Protein AF-A0A7R7HB43-F1 (afdb_monomer)

Nearest PDB structures (foldseek):
  2kpq-assembly1_A  TM=7.990E-01  e=8.060E-04  Agrobacterium fabrum str. C58

Sequence (127 aa):
MQRTAKSRVIGRPPTVSGFLADSWLSQLEIKMNAHHFAQPVSIFVGVGFPRDIETVSEAFQVLIEWHGPRSVSHAMALDACRAAACGEIDASSARLAFEEFARVRGILAPEALNESVQRAAEEWMAA

Mean predicted aligned error: 11.06 Å

Radius of gyration: 18.86 Å; Cα contacts (8 Å, |Δi|>4): 126; chains: 1; bounding box: 56×47×46 Å

Foldseek 3Di:
DDDDDPDPPPDDDDPDDDDVCVVVVVLLLVLFVVAFDPAWFWWDDDPDGTDTHGTLNSLLVCLVPDPDDCDPLSVQLNVLSSCCSVVNDHSVSNVVSSNVVRVVVCGRPVSVVVVVVVVVVVVVVVD

Structure (mmCIF, N/CA/C/O backbone):
data_AF-A0A7R7HB43-F1
#
_entry.id   AF-A0A7R7HB43-F1
#
loop_
_atom_site.group_PDB
_atom_site.id
_atom_site.type_symbol
_atom_site.label_atom_id
_atom_site.label_alt_id
_atom_site.label_comp_id
_atom_site.label_asym_id
_atom_site.label_entity_id
_atom_site.label_seq_id
_atom_site.pdbx_PDB_ins_code
_atom_site.Cartn_x
_atom_site.Cartn_y
_atom_site.Cartn_z
_atom_site.occupancy
_atom_site.B_iso_or_equiv
_atom_site.auth_seq_id
_atom_site.auth_comp_id
_atom_site.auth_asym_id
_atom_site.auth_atom_id
_atom_site.pdbx_PDB_model_num
ATOM 1 N N . MET A 1 1 ? 28.081 -34.617 -21.648 1.00 45.34 1 MET A N 1
ATOM 2 C CA . MET A 1 1 ? 27.626 -33.415 -22.381 1.00 45.34 1 MET A CA 1
ATOM 3 C C . MET A 1 1 ? 26.733 -32.606 -21.441 1.00 45.34 1 MET A C 1
ATOM 5 O O . MET A 1 1 ? 25.525 -32.776 -21.442 1.00 45.34 1 MET A O 1
ATOM 9 N N . GLN A 1 2 ? 27.338 -31.845 -20.523 1.00 37.03 2 GLN A N 1
ATOM 10 C CA . GLN A 1 2 ? 26.632 -31.127 -19.453 1.00 37.03 2 GLN A CA 1
ATOM 11 C C . GLN A 1 2 ? 26.522 -29.647 -19.840 1.00 37.03 2 GLN A C 1
ATOM 13 O O . GLN A 1 2 ? 27.539 -28.996 -20.065 1.00 37.03 2 GLN A O 1
ATOM 18 N N . ARG A 1 3 ? 25.297 -29.123 -19.958 1.00 38.28 3 ARG A N 1
ATOM 19 C CA . ARG A 1 3 ? 25.030 -27.684 -20.092 1.00 38.28 3 ARG A CA 1
ATOM 20 C C . ARG A 1 3 ? 24.732 -27.141 -18.698 1.00 38.28 3 ARG A C 1
ATOM 22 O O . ARG A 1 3 ? 23.645 -27.355 -18.176 1.00 38.28 3 ARG A O 1
ATOM 29 N N . THR A 1 4 ? 25.710 -26.489 -18.081 1.00 40.75 4 THR A N 1
ATOM 30 C CA . THR A 1 4 ? 25.546 -25.809 -16.795 1.00 40.75 4 THR A CA 1
ATOM 31 C C . THR A 1 4 ? 24.899 -24.441 -17.020 1.00 40.75 4 THR A C 1
ATOM 33 O O . THR A 1 4 ? 25.404 -23.595 -17.759 1.00 40.75 4 THR A O 1
ATOM 36 N N . ALA A 1 5 ? 23.732 -24.248 -16.409 1.00 40.09 5 ALA A N 1
ATOM 37 C CA . ALA A 1 5 ? 23.001 -22.991 -16.390 1.00 40.09 5 ALA A CA 1
ATOM 38 C C . ALA A 1 5 ? 23.794 -21.939 -15.596 1.00 40.09 5 ALA A C 1
ATOM 40 O O . ALA A 1 5 ? 24.102 -22.132 -14.420 1.00 40.09 5 ALA A O 1
ATOM 41 N N . LYS A 1 6 ? 24.135 -20.816 -16.239 1.00 45.31 6 LYS A N 1
ATOM 42 C CA . LYS A 1 6 ? 24.708 -19.649 -15.561 1.00 45.31 6 LYS A CA 1
ATOM 43 C C . LYS A 1 6 ? 23.620 -18.996 -14.710 1.00 45.31 6 LYS A C 1
ATOM 45 O O . LYS A 1 6 ? 22.784 -18.258 -15.221 1.00 45.31 6 LYS A O 1
ATOM 50 N N . SER A 1 7 ? 23.664 -19.293 -13.415 1.00 37.56 7 SER A N 1
ATOM 51 C CA . SER A 1 7 ? 22.981 -18.554 -12.358 1.00 37.56 7 SER A CA 1
ATOM 52 C C . SER A 1 7 ? 23.291 -17.062 -12.498 1.00 37.56 7 SER A C 1
ATOM 54 O O . SER A 1 7 ? 24.447 -16.644 -12.391 1.00 37.56 7 SER A O 1
ATOM 56 N N . ARG A 1 8 ? 22.268 -16.256 -12.792 1.00 41.12 8 ARG A N 1
ATOM 57 C CA . ARG A 1 8 ? 22.361 -14.798 -12.748 1.00 41.12 8 ARG A CA 1
ATOM 58 C C . ARG A 1 8 ? 21.948 -14.360 -11.347 1.00 41.12 8 ARG A C 1
ATOM 60 O O . ARG A 1 8 ? 20.801 -14.007 -11.110 1.00 41.12 8 ARG A O 1
ATOM 67 N N . VAL A 1 9 ? 22.899 -14.413 -10.419 1.00 45.53 9 VAL A N 1
ATOM 68 C CA . VAL A 1 9 ? 22.809 -13.689 -9.148 1.00 45.53 9 VAL A CA 1
ATOM 69 C C . VAL A 1 9 ? 22.915 -12.204 -9.492 1.00 45.53 9 VAL A C 1
ATOM 71 O O . VAL A 1 9 ? 24.007 -11.706 -9.757 1.00 45.53 9 VAL A O 1
ATOM 74 N N . ILE A 1 10 ? 21.782 -11.506 -9.571 1.00 50.19 10 ILE A N 1
ATOM 75 C CA . ILE A 1 10 ? 21.770 -10.042 -9.657 1.00 50.19 10 ILE A CA 1
ATOM 76 C C . ILE A 1 10 ? 21.850 -9.544 -8.218 1.00 50.19 10 ILE A C 1
ATOM 78 O O . ILE A 1 10 ? 20.893 -9.631 -7.455 1.00 50.19 10 ILE A O 1
ATOM 82 N N . GLY A 1 11 ? 23.059 -9.155 -7.818 1.00 38.72 11 GLY A N 1
ATOM 83 C CA . GLY A 1 11 ? 23.338 -8.641 -6.486 1.00 38.72 11 GLY A CA 1
ATOM 84 C C . GLY A 1 11 ? 22.535 -7.377 -6.178 1.00 38.72 11 GLY A C 1
ATOM 85 O O . GLY A 1 11 ? 22.184 -6.606 -7.067 1.00 38.72 11 GLY A O 1
ATOM 86 N N . ARG A 1 12 ? 22.284 -7.176 -4.882 1.00 45.09 12 ARG A N 1
ATOM 87 C CA . ARG A 1 12 ? 21.805 -5.930 -4.270 1.00 45.09 12 ARG A CA 1
ATOM 88 C C . ARG A 1 12 ? 22.436 -4.701 -4.961 1.00 45.09 12 ARG A C 1
ATOM 90 O O . ARG A 1 12 ? 23.665 -4.670 -5.068 1.00 45.09 12 ARG A O 1
ATOM 97 N N . PRO A 1 13 ? 21.655 -3.701 -5.415 1.00 44.78 13 PRO A N 1
ATOM 98 C CA . PRO A 1 13 ? 22.223 -2.546 -6.100 1.00 44.78 13 PRO A CA 1
ATOM 99 C C . PRO A 1 13 ? 23.105 -1.718 -5.148 1.00 44.78 13 PRO A C 1
ATOM 101 O O . PRO A 1 13 ? 22.817 -1.651 -3.947 1.00 44.78 13 PRO A O 1
ATOM 104 N N . PRO A 1 14 ? 24.190 -1.104 -5.659 1.00 40.69 14 PRO A N 1
ATOM 105 C CA . PRO A 1 14 ? 25.074 -0.266 -4.862 1.00 40.69 14 PRO A CA 1
ATOM 106 C C . PRO A 1 14 ? 24.347 0.990 -4.369 1.00 40.69 14 PRO A C 1
ATOM 108 O O . PRO A 1 14 ? 23.544 1.587 -5.083 1.00 40.69 14 PRO A O 1
ATOM 111 N N . THR A 1 15 ? 24.672 1.405 -3.146 1.00 55.81 15 THR A N 1
ATOM 112 C CA . THR A 1 15 ? 24.309 2.697 -2.556 1.00 55.81 15 THR A CA 1
ATOM 113 C C . THR A 1 15 ? 24.962 3.808 -3.386 1.00 55.81 15 THR A C 1
ATOM 115 O O . THR A 1 15 ? 26.112 4.173 -3.151 1.00 55.81 15 THR A O 1
ATOM 118 N N . VAL A 1 16 ? 24.280 4.291 -4.426 1.00 53.03 16 VAL A N 1
ATOM 119 C CA . VAL A 1 16 ? 24.813 5.326 -5.324 1.00 53.03 16 VAL A CA 1
ATOM 120 C C . VAL A 1 16 ? 24.333 6.710 -4.902 1.00 53.03 16 VAL A C 1
ATOM 122 O O . VAL A 1 16 ? 23.146 6.959 -4.722 1.00 53.03 16 VAL A O 1
ATOM 125 N N . SER A 1 17 ? 25.303 7.602 -4.722 1.00 50.25 17 SER A N 1
ATOM 126 C CA . SER A 1 17 ? 25.124 9.018 -4.416 1.00 50.25 17 SER A CA 1
ATOM 127 C C . SER A 1 17 ? 24.371 9.751 -5.536 1.00 50.25 17 SER A C 1
ATOM 129 O O . SER A 1 17 ? 24.770 9.678 -6.699 1.00 50.25 17 SER A O 1
ATOM 131 N N . GLY A 1 18 ? 23.314 10.472 -5.145 1.00 51.00 18 GLY A N 1
ATOM 132 C CA . GLY A 1 18 ? 22.697 11.653 -5.773 1.00 51.00 18 GLY A CA 1
ATOM 133 C C . GLY A 1 18 ? 22.435 11.648 -7.281 1.00 51.00 18 GLY A C 1
ATOM 134 O O . GLY A 1 18 ? 21.295 11.589 -7.713 1.00 51.00 18 GLY A O 1
ATOM 135 N N . PHE A 1 19 ? 23.475 11.748 -8.105 1.00 46.66 19 PHE A N 1
ATOM 136 C CA . PHE A 1 19 ? 23.343 12.218 -9.490 1.00 46.66 19 PHE A CA 1
ATOM 137 C C . PHE A 1 19 ? 22.864 11.151 -10.494 1.00 46.66 19 PHE A C 1
ATOM 139 O O . PHE A 1 19 ? 22.316 11.476 -11.542 1.00 46.66 19 PHE A O 1
ATOM 146 N N . LEU A 1 20 ? 23.051 9.863 -10.182 1.00 49.09 20 LEU A N 1
ATOM 147 C CA . LEU A 1 20 ? 22.493 8.747 -10.965 1.00 49.09 20 LEU A CA 1
ATOM 148 C C . LEU A 1 20 ? 21.158 8.242 -10.403 1.00 49.09 20 LEU A C 1
ATOM 150 O O . LEU A 1 20 ? 20.445 7.537 -11.116 1.00 49.09 20 LEU A O 1
ATOM 154 N N . ALA A 1 21 ? 20.811 8.609 -9.163 1.00 51.59 21 ALA A N 1
ATOM 155 C CA . ALA A 1 21 ? 19.518 8.276 -8.577 1.00 51.59 21 ALA A CA 1
ATOM 156 C C . ALA A 1 21 ? 18.392 8.954 -9.363 1.00 51.59 21 ALA A C 1
ATOM 158 O O . ALA A 1 21 ? 17.449 8.270 -9.727 1.00 51.59 21 ALA A O 1
ATOM 159 N N . ASP A 1 22 ? 18.540 10.225 -9.746 1.00 52.72 22 ASP A N 1
ATOM 160 C CA . ASP 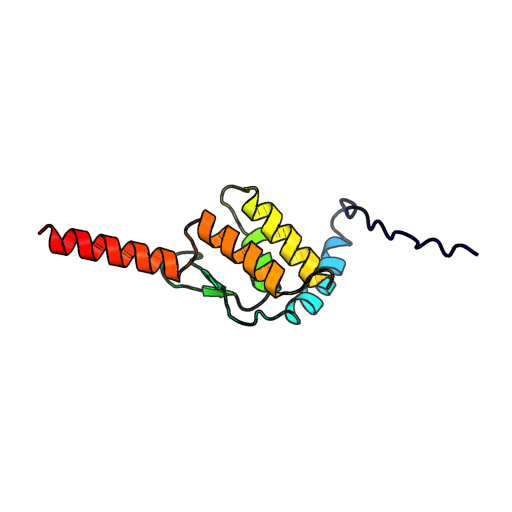A 1 22 ? 17.501 10.959 -10.486 1.00 52.72 22 ASP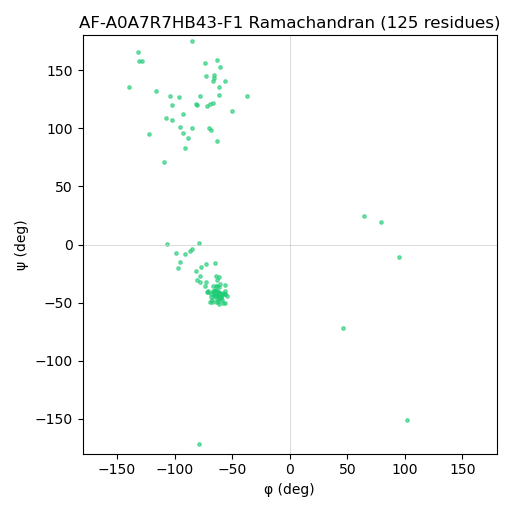 A CA 1
ATOM 161 C C . ASP A 1 22 ? 17.240 10.389 -11.892 1.00 52.72 22 ASP A C 1
ATOM 163 O O . ASP A 1 22 ? 16.093 10.274 -12.322 1.00 52.72 22 ASP A O 1
ATOM 167 N N . SER A 1 23 ? 18.292 9.960 -12.601 1.00 56.59 23 SER A N 1
ATOM 168 C CA . SER A 1 23 ? 18.171 9.344 -13.936 1.00 56.59 23 SER A CA 1
ATOM 169 C C . SER A 1 23 ? 17.571 7.934 -13.862 1.00 56.59 23 SER A C 1
ATOM 171 O O . SER A 1 23 ? 16.688 7.577 -14.645 1.00 56.59 23 SER A O 1
ATOM 173 N N . TRP A 1 24 ? 17.991 7.146 -12.866 1.00 58.53 24 TRP A N 1
ATOM 174 C CA . TRP A 1 24 ? 17.426 5.824 -12.596 1.00 58.53 24 TRP A CA 1
ATOM 175 C C . TRP A 1 24 ? 15.968 5.916 -12.115 1.00 58.53 24 TRP A C 1
ATOM 177 O O . TRP A 1 24 ? 15.140 5.148 -12.591 1.00 58.53 24 TRP A O 1
ATOM 187 N N . LEU A 1 25 ? 15.626 6.891 -11.264 1.00 57.91 25 LEU A N 1
ATOM 188 C CA . LEU A 1 25 ? 14.263 7.189 -10.808 1.00 57.91 25 LEU A CA 1
ATOM 189 C C . LEU A 1 25 ? 13.373 7.669 -11.952 1.00 57.91 25 LEU A C 1
ATOM 191 O O . LEU A 1 25 ? 12.265 7.171 -12.067 1.00 57.91 25 LEU A O 1
ATOM 195 N N . SER A 1 26 ? 13.863 8.523 -12.855 1.00 61.34 26 SER A N 1
ATOM 196 C CA . SER A 1 26 ? 13.098 8.943 -14.042 1.00 61.34 26 SER A CA 1
ATOM 197 C C . SER A 1 26 ? 12.784 7.757 -14.963 1.00 61.34 26 SER A C 1
ATOM 199 O O . SER A 1 26 ? 11.673 7.622 -15.478 1.00 61.34 26 SER A O 1
ATOM 201 N N . GLN A 1 27 ? 13.752 6.856 -15.167 1.00 60.53 27 GLN A N 1
ATOM 202 C CA . GLN A 1 27 ? 13.542 5.659 -15.982 1.00 60.53 27 GLN A CA 1
ATOM 203 C C . GLN A 1 27 ? 12.659 4.622 -15.273 1.00 60.53 27 GLN A C 1
ATOM 205 O O . GLN A 1 27 ? 11.891 3.925 -15.942 1.00 60.53 27 GLN A O 1
ATOM 210 N N . LEU A 1 28 ? 12.728 4.538 -13.939 1.00 61.66 28 LEU A N 1
ATOM 211 C CA . LEU A 1 28 ? 11.787 3.755 -13.148 1.00 61.66 28 LEU A CA 1
ATOM 212 C C . LEU A 1 28 ? 10.387 4.352 -13.201 1.00 61.66 28 LEU A C 1
ATOM 214 O O . LEU A 1 28 ? 9.482 3.608 -13.525 1.00 61.66 28 LEU A O 1
ATOM 218 N N . GLU A 1 29 ? 10.183 5.646 -12.978 1.00 57.03 29 GLU A N 1
ATOM 219 C CA . GLU A 1 29 ? 8.866 6.296 -13.020 1.00 57.03 29 GLU A CA 1
ATOM 220 C C . GLU A 1 29 ? 8.162 6.083 -14.367 1.00 57.03 29 GLU A C 1
ATOM 222 O O . GLU A 1 29 ? 6.992 5.699 -14.396 1.00 57.03 29 GLU A O 1
ATOM 227 N N . ILE A 1 30 ? 8.883 6.204 -15.490 1.00 58.38 30 ILE A N 1
ATOM 228 C CA . ILE A 1 30 ? 8.337 5.914 -16.830 1.00 58.38 30 ILE A CA 1
ATOM 229 C C . ILE A 1 30 ? 7.927 4.438 -16.968 1.00 58.38 30 ILE A C 1
ATOM 231 O O . ILE A 1 30 ? 6.897 4.135 -17.571 1.00 58.38 30 ILE A O 1
ATOM 235 N N . LYS A 1 31 ? 8.713 3.504 -16.419 1.00 60.59 31 LYS A N 1
ATOM 236 C CA . LYS A 1 31 ? 8.443 2.059 -16.507 1.00 60.59 31 LYS A CA 1
ATOM 237 C C . LYS A 1 31 ? 7.359 1.604 -15.520 1.00 60.59 31 LYS A C 1
ATOM 239 O O . LYS A 1 31 ? 6.572 0.716 -15.820 1.00 60.59 31 LYS A O 1
ATOM 244 N N . MET A 1 32 ? 7.280 2.256 -14.371 1.00 61.91 32 MET A N 1
ATOM 245 C CA . MET A 1 32 ? 6.401 1.955 -13.246 1.00 61.91 32 MET A CA 1
ATOM 246 C C . MET A 1 32 ? 4.967 2.452 -13.519 1.00 61.91 32 MET A C 1
ATOM 248 O O . MET A 1 32 ? 4.008 1.783 -13.131 1.00 61.91 32 MET A O 1
ATOM 252 N N . ASN A 1 33 ? 4.810 3.498 -14.347 1.00 57.03 33 ASN A N 1
ATOM 253 C CA . ASN A 1 33 ? 3.520 3.912 -14.920 1.00 57.03 33 ASN A CA 1
ATOM 254 C C . ASN A 1 33 ? 2.898 2.879 -15.880 1.00 57.03 33 ASN A C 1
ATOM 256 O O . ASN A 1 33 ? 1.708 2.959 -16.161 1.00 57.03 33 ASN A O 1
ATOM 260 N N . ALA A 1 34 ? 3.660 1.896 -16.375 1.00 63.66 34 ALA A N 1
ATOM 261 C CA . ALA A 1 34 ? 3.117 0.818 -17.207 1.00 63.66 34 ALA A CA 1
ATOM 262 C C . ALA A 1 34 ? 2.535 -0.354 -16.389 1.00 63.66 34 ALA A C 1
ATOM 264 O O . ALA A 1 34 ? 1.978 -1.290 -16.965 1.00 63.66 34 ALA A O 1
ATOM 265 N N . HIS A 1 35 ? 2.652 -0.328 -15.057 1.00 81.31 35 HIS A N 1
ATOM 266 C CA . HIS A 1 35 ? 2.239 -1.419 -14.174 1.00 81.31 35 HIS A CA 1
ATOM 267 C C . HIS A 1 35 ? 0.997 -1.036 -13.362 1.00 81.31 35 HIS A C 1
ATOM 269 O O . HIS A 1 35 ? 1.060 -0.825 -12.149 1.00 81.31 35 HIS A O 1
ATOM 275 N N . HIS A 1 36 ? -0.141 -0.957 -14.054 1.00 90.00 36 HIS A N 1
ATOM 276 C CA . HIS A 1 36 ? -1.446 -0.845 -13.408 1.00 90.00 36 HIS A CA 1
ATOM 277 C C . HIS A 1 36 ? -1.784 -2.124 -12.642 1.00 90.00 36 HIS A C 1
ATOM 279 O O . HIS A 1 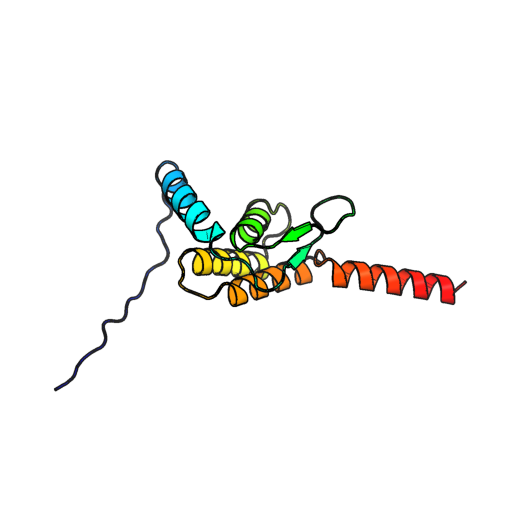36 ? -1.539 -3.246 -13.101 1.00 90.00 36 HIS A O 1
ATOM 285 N N . PHE A 1 37 ? -2.386 -1.951 -11.476 1.00 91.88 37 PHE A N 1
ATOM 286 C CA . PHE A 1 37 ? -3.039 -3.029 -10.763 1.00 91.88 37 PHE A CA 1
ATOM 287 C C . PHE A 1 37 ? -4.345 -3.406 -11.464 1.00 91.88 37 PHE A C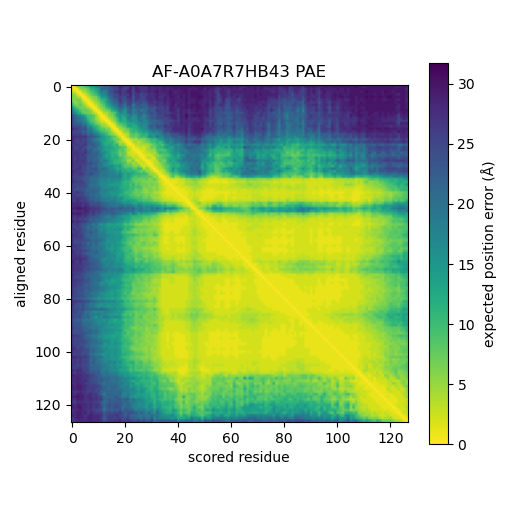 1
ATOM 289 O O . PHE A 1 37 ? -5.056 -2.556 -11.990 1.00 91.88 37 PHE A O 1
ATOM 296 N N . ALA A 1 38 ? -4.686 -4.697 -11.442 1.00 89.81 38 ALA A N 1
ATOM 297 C CA . ALA A 1 38 ? -5.964 -5.174 -11.976 1.00 89.81 38 ALA A CA 1
ATOM 298 C C . ALA A 1 38 ? -7.165 -4.603 -11.201 1.00 89.81 38 ALA A C 1
ATOM 300 O O . ALA A 1 38 ? -8.241 -4.416 -11.763 1.00 89.81 38 ALA A O 1
ATOM 301 N N . GLN A 1 39 ? -6.968 -4.343 -9.908 1.00 92.25 39 GLN A N 1
ATOM 302 C CA . GLN A 1 39 ? -7.907 -3.648 -9.038 1.00 92.25 39 GLN A CA 1
ATOM 303 C C . GLN A 1 39 ? -7.122 -2.703 -8.127 1.00 92.25 39 GLN A C 1
ATOM 305 O O . GLN A 1 39 ? -6.096 -3.137 -7.580 1.00 92.25 39 GLN A O 1
ATOM 310 N N . PRO A 1 40 ? -7.588 -1.456 -7.946 1.00 94.69 40 PRO A N 1
ATOM 311 C CA . PRO A 1 40 ? -6.916 -0.498 -7.085 1.00 94.69 40 PRO A CA 1
ATOM 312 C C . PRO A 1 40 ? -6.889 -0.969 -5.630 1.00 94.69 40 PRO A C 1
ATOM 314 O O . PRO A 1 40 ? -7.689 -1.807 -5.203 1.00 94.69 40 PRO A O 1
ATOM 317 N N . VAL A 1 41 ? -5.948 -0.420 -4.867 1.00 96.25 41 VAL A N 1
ATOM 318 C CA . VAL A 1 41 ? -5.890 -0.574 -3.410 1.00 96.25 41 VAL A CA 1
ATOM 319 C C . VAL A 1 41 ? -6.298 0.755 -2.786 1.00 96.25 41 VAL A C 1
ATOM 321 O O . VAL A 1 41 ? -5.555 1.730 -2.868 1.00 96.25 41 VAL A O 1
ATOM 324 N N . SER A 1 42 ? -7.481 0.803 -2.179 1.00 96.06 42 SER A N 1
ATOM 325 C CA . SER A 1 42 ? -8.006 2.010 -1.535 1.00 96.06 42 SER A CA 1
ATOM 326 C C . SER A 1 42 ? -7.410 2.171 -0.137 1.00 96.06 42 SER A C 1
ATOM 328 O O . SER A 1 42 ? -7.581 1.298 0.717 1.00 96.06 42 SER A O 1
ATOM 330 N N . ILE A 1 43 ? -6.731 3.288 0.122 1.00 94.81 43 ILE A N 1
ATOM 331 C CA . ILE A 1 43 ? -6.090 3.570 1.415 1.00 94.81 43 ILE A CA 1
ATOM 332 C C . ILE A 1 43 ? -6.478 4.935 1.979 1.00 94.81 43 ILE A C 1
ATOM 334 O O . ILE A 1 43 ? -6.811 5.861 1.244 1.00 94.81 43 ILE A O 1
ATOM 338 N N . PHE A 1 44 ? -6.347 5.098 3.290 1.00 91.31 44 PHE A N 1
ATOM 339 C CA . PHE A 1 44 ? -6.426 6.392 3.952 1.00 91.31 44 PHE A CA 1
ATOM 340 C C . PHE A 1 44 ? -5.0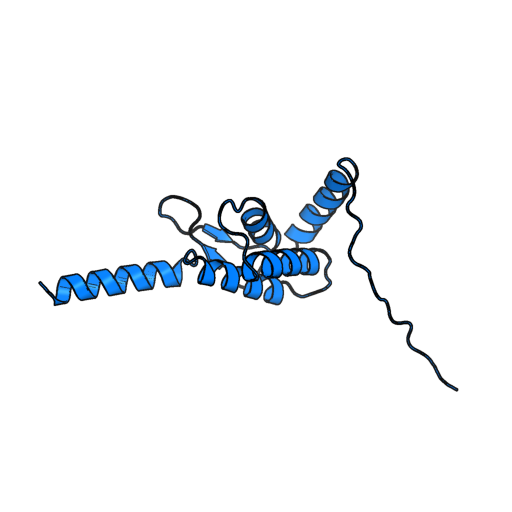32 7.012 4.102 1.00 91.31 44 PHE A C 1
ATOM 342 O O . PHE A 1 44 ? -4.196 6.542 4.873 1.00 91.31 44 PHE A O 1
ATOM 349 N N . VAL A 1 45 ? -4.795 8.111 3.385 1.00 80.50 45 VAL A N 1
ATOM 350 C CA . VAL A 1 45 ? -3.624 8.986 3.544 1.00 80.50 45 VAL A CA 1
ATOM 351 C C . VAL A 1 45 ? -4.120 10.396 3.862 1.00 80.50 45 VAL A C 1
ATOM 353 O O . VAL A 1 45 ? -4.483 11.155 2.970 1.00 80.50 45 VAL A O 1
ATOM 356 N N . GLY A 1 46 ? -4.186 10.735 5.153 1.00 76.50 46 GLY A N 1
ATOM 357 C CA . GLY A 1 46 ? -4.683 12.029 5.635 1.00 76.50 46 GLY A CA 1
ATOM 358 C C . GLY A 1 46 ? -6.113 11.980 6.188 1.00 76.50 46 GLY A C 1
ATOM 359 O O . GLY A 1 46 ? -6.541 10.972 6.747 1.00 76.50 46 GLY A O 1
ATOM 360 N N . VAL A 1 47 ? -6.841 13.098 6.092 1.00 67.31 47 VAL A N 1
ATOM 361 C CA . VAL A 1 47 ? -8.158 13.275 6.729 1.00 67.31 47 VAL A CA 1
ATOM 362 C C . VAL A 1 47 ? -9.314 12.803 5.839 1.00 67.31 47 VAL A C 1
ATOM 364 O O . VAL A 1 47 ? -9.891 13.569 5.074 1.00 67.31 47 VAL A O 1
ATOM 367 N N . GLY A 1 48 ? -9.685 11.530 6.009 1.00 72.94 48 GLY A N 1
ATOM 368 C CA . GLY A 1 48 ? -11.079 11.070 5.929 1.00 72.94 48 GLY A CA 1
ATOM 369 C C . GLY A 1 48 ? -11.598 10.515 4.601 1.00 72.94 48 GLY A C 1
ATOM 370 O O . GLY A 1 48 ? -12.669 9.915 4.608 1.00 72.94 48 GLY A O 1
ATOM 371 N N . PHE A 1 49 ? -10.871 10.646 3.490 1.00 82.81 49 PHE A N 1
ATOM 372 C CA . PHE A 1 49 ? -11.302 10.103 2.195 1.00 82.81 49 PHE A CA 1
ATOM 373 C C . PHE A 1 49 ? -10.340 9.022 1.692 1.00 82.81 49 PHE A C 1
ATOM 375 O O . PHE A 1 49 ? -9.126 9.251 1.715 1.00 82.81 49 PHE A O 1
ATOM 382 N N . PRO A 1 50 ? -10.849 7.857 1.243 1.00 90.56 50 PRO A N 1
ATOM 383 C CA . PRO A 1 50 ? -10.014 6.859 0.595 1.00 90.56 50 PRO A CA 1
ATOM 384 C C . PRO A 1 50 ? -9.388 7.436 -0.673 1.00 90.56 50 PRO A C 1
ATOM 386 O O . PRO A 1 50 ? -10.064 8.085 -1.473 1.00 90.56 50 PRO A O 1
ATOM 389 N N . ARG A 1 51 ? -8.101 7.171 -0.862 1.00 93.50 51 ARG A N 1
ATOM 390 C CA . ARG A 1 51 ? -7.393 7.361 -2.121 1.00 93.50 51 ARG A CA 1
ATOM 391 C C . ARG A 1 51 ? -7.188 5.997 -2.759 1.00 93.50 51 ARG A C 1
ATOM 393 O O . ARG A 1 51 ? -6.620 5.108 -2.123 1.00 93.50 51 ARG A O 1
ATOM 400 N N . ASP A 1 52 ? -7.589 5.867 -4.014 1.00 95.06 52 ASP A N 1
ATOM 401 C CA . ASP A 1 52 ? -7.285 4.687 -4.812 1.00 95.06 52 ASP A CA 1
ATOM 402 C C . ASP A 1 52 ? -5.846 4.752 -5.316 1.00 95.06 52 ASP A C 1
ATOM 404 O O . ASP A 1 52 ? -5.394 5.760 -5.861 1.00 95.06 52 ASP A O 1
ATOM 408 N N . ILE A 1 53 ? -5.114 3.672 -5.066 1.00 95.38 53 ILE A N 1
ATOM 409 C CA . ILE A 1 53 ? -3.768 3.445 -5.579 1.00 95.38 53 ILE A CA 1
ATOM 410 C C . ILE A 1 53 ? -3.907 2.465 -6.737 1.00 95.38 53 ILE A C 1
ATOM 412 O O . ILE A 1 53 ? -4.203 1.285 -6.530 1.00 95.38 53 ILE A O 1
ATOM 416 N N . GLU A 1 54 ? -3.736 2.960 -7.955 1.00 94.38 54 GLU A N 1
ATOM 417 C CA . GLU A 1 54 ? -4.009 2.226 -9.191 1.00 94.38 54 GLU A CA 1
ATOM 418 C C . GLU A 1 54 ? -2.751 1.595 -9.786 1.00 94.38 54 GLU A C 1
ATOM 420 O O . GLU A 1 54 ? -2.841 0.668 -10.593 1.00 94.38 54 GLU A O 1
ATOM 425 N N . THR A 1 55 ? -1.573 2.087 -9.409 1.00 93.25 55 THR A N 1
ATOM 426 C CA . THR A 1 55 ? -0.303 1.692 -10.026 1.00 93.25 55 THR A CA 1
ATOM 427 C C . THR A 1 55 ? 0.762 1.318 -9.003 1.00 93.25 55 THR A C 1
ATOM 429 O O . THR A 1 55 ? 0.763 1.779 -7.857 1.00 93.25 55 THR A O 1
ATOM 432 N N . VAL A 1 56 ? 1.747 0.532 -9.454 1.00 93.44 56 VAL A N 1
ATOM 433 C CA . VAL A 1 56 ? 2.977 0.272 -8.686 1.00 93.44 56 VAL A CA 1
ATOM 434 C C . VAL A 1 56 ? 3.687 1.583 -8.327 1.00 93.44 56 VAL A C 1
ATOM 436 O O . VAL A 1 56 ? 4.245 1.689 -7.235 1.00 93.44 56 VAL A O 1
ATOM 439 N N . SER A 1 57 ? 3.635 2.592 -9.207 1.00 90.44 57 SER A N 1
ATOM 440 C CA . SER A 1 57 ? 4.253 3.901 -8.969 1.00 90.44 57 SER A CA 1
ATOM 441 C C . SER A 1 57 ? 3.659 4.598 -7.760 1.00 90.44 57 SER A C 1
ATOM 443 O O . SER A 1 57 ? 4.387 5.026 -6.867 1.00 90.44 57 SER A O 1
ATOM 445 N N . GLU A 1 58 ? 2.336 4.691 -7.712 1.00 92.19 58 GLU A N 1
ATOM 446 C CA . GLU A 1 58 ? 1.636 5.347 -6.612 1.00 92.19 58 GLU A CA 1
ATOM 447 C C . GLU A 1 58 ? 1.846 4.606 -5.292 1.00 92.19 58 GLU A C 1
ATOM 449 O O . GLU A 1 58 ? 2.085 5.244 -4.267 1.00 92.19 58 GLU A O 1
ATOM 454 N N . ALA A 1 59 ? 1.839 3.269 -5.319 1.00 94.38 59 ALA A N 1
ATOM 455 C CA . ALA A 1 59 ? 2.152 2.452 -4.149 1.00 94.38 59 ALA A CA 1
ATOM 456 C C . ALA A 1 59 ? 3.578 2.725 -3.641 1.00 94.38 59 ALA A C 1
ATOM 458 O O . ALA A 1 59 ? 3.791 2.927 -2.444 1.00 94.38 59 ALA A O 1
ATOM 459 N N . PHE A 1 60 ? 4.557 2.788 -4.547 1.00 92.75 60 PHE A N 1
ATOM 460 C CA . PHE A 1 60 ? 5.942 3.107 -4.211 1.00 92.75 60 PHE A CA 1
ATOM 461 C C . PHE A 1 60 ? 6.082 4.510 -3.605 1.00 92.75 60 PHE A C 1
ATOM 463 O O . PHE A 1 60 ? 6.755 4.658 -2.585 1.00 92.75 60 PHE A O 1
ATOM 470 N N . GLN A 1 61 ? 5.411 5.514 -4.180 1.00 91.12 61 GLN A N 1
ATOM 471 C CA . GLN A 1 61 ? 5.396 6.890 -3.664 1.00 91.12 61 GLN A CA 1
ATOM 472 C C . GLN A 1 61 ? 4.856 6.945 -2.226 1.00 91.12 61 GLN A C 1
ATOM 474 O O . GLN A 1 61 ? 5.518 7.469 -1.332 1.00 91.12 61 GLN A O 1
ATOM 479 N N . VAL A 1 62 ? 3.724 6.285 -1.956 1.00 92.94 62 VAL A N 1
ATOM 480 C CA . VAL A 1 62 ? 3.166 6.180 -0.594 1.00 92.94 62 VAL A CA 1
ATOM 481 C C . VAL A 1 62 ? 4.175 5.568 0.386 1.00 92.94 62 VAL A C 1
ATOM 483 O O . VAL A 1 62 ? 4.288 6.010 1.530 1.00 92.94 62 VAL A O 1
ATOM 486 N N . LEU A 1 63 ? 4.923 4.549 -0.045 1.00 93.62 63 LEU A N 1
ATOM 487 C CA . LEU A 1 63 ? 5.904 3.872 0.802 1.00 93.62 63 LEU A CA 1
ATOM 488 C C . LEU A 1 63 ? 7.136 4.740 1.092 1.00 93.62 63 LEU A C 1
ATOM 490 O O . LEU A 1 63 ? 7.630 4.711 2.222 1.00 93.62 63 LEU A O 1
ATOM 494 N N . ILE A 1 64 ? 7.657 5.501 0.125 1.00 92.81 64 ILE A N 1
ATOM 495 C CA . ILE A 1 64 ? 8.825 6.371 0.360 1.00 92.81 64 ILE A CA 1
ATOM 496 C C . ILE A 1 64 ? 8.463 7.603 1.194 1.00 92.81 64 ILE A C 1
ATOM 498 O O . ILE A 1 64 ? 9.245 8.000 2.060 1.00 92.81 64 ILE A O 1
ATOM 502 N N . GLU A 1 65 ? 7.258 8.142 1.002 1.00 90.88 65 GLU A N 1
ATOM 503 C CA . GLU A 1 65 ? 6.709 9.272 1.759 1.00 90.88 65 GLU A CA 1
ATOM 504 C C . GLU A 1 65 ? 6.174 8.852 3.138 1.00 90.88 65 GLU A C 1
ATOM 506 O O . GLU A 1 65 ? 5.659 9.672 3.897 1.00 90.88 65 GLU A O 1
ATOM 511 N N . TRP A 1 66 ? 6.280 7.574 3.507 1.00 91.25 66 TRP A N 1
ATOM 512 C CA . TRP A 1 66 ? 5.787 7.091 4.790 1.00 91.25 66 TRP A CA 1
ATOM 513 C C . TRP A 1 66 ? 6.621 7.623 5.967 1.00 91.25 66 TRP A C 1
ATOM 515 O O . TRP A 1 66 ? 7.815 7.334 6.097 1.00 91.25 66 TRP A O 1
ATOM 525 N N . HIS A 1 67 ? 5.955 8.345 6.875 1.00 88.19 67 HIS A N 1
ATOM 526 C CA . HIS A 1 67 ? 6.557 8.936 8.080 1.00 88.19 67 HIS A CA 1
ATOM 527 C C . HIS A 1 67 ? 6.336 8.106 9.358 1.00 88.19 67 HIS A C 1
ATOM 529 O O . HIS A 1 67 ? 6.893 8.425 10.407 1.00 88.19 67 HIS A O 1
ATOM 535 N N . GLY A 1 68 ? 5.518 7.051 9.299 1.00 87.06 68 GLY A N 1
ATOM 536 C CA . GLY A 1 68 ? 5.289 6.156 10.433 1.00 87.06 68 GLY A CA 1
ATOM 537 C C . GLY A 1 68 ? 6.430 5.148 10.641 1.00 87.06 68 GLY A C 1
ATOM 538 O O . GLY A 1 68 ? 7.459 5.197 9.961 1.00 87.06 68 GLY A O 1
ATOM 539 N N . PRO A 1 69 ? 6.255 4.164 11.542 1.00 87.94 69 PRO A N 1
ATOM 540 C CA . PRO A 1 69 ? 7.255 3.123 11.748 1.00 87.94 69 PRO A CA 1
ATOM 541 C C . PRO A 1 69 ? 7.559 2.387 10.435 1.00 87.94 69 PRO A C 1
ATOM 543 O O . PRO A 1 69 ? 6.648 2.081 9.659 1.00 87.94 69 PRO A O 1
ATOM 546 N N . ARG A 1 70 ? 8.829 2.059 10.190 1.00 88.25 70 ARG A N 1
ATOM 547 C CA . ARG A 1 70 ? 9.249 1.214 9.060 1.00 88.25 70 ARG A CA 1
ATOM 548 C C . ARG A 1 70 ? 9.319 -0.238 9.539 1.00 88.25 70 ARG A C 1
ATOM 550 O O . ARG A 1 70 ? 10.267 -0.626 10.211 1.00 88.25 70 ARG A O 1
ATOM 557 N N . SER A 1 71 ? 8.251 -1.001 9.301 1.00 89.38 71 SER A N 1
ATOM 558 C CA . SER A 1 71 ? 8.140 -2.427 9.653 1.00 89.38 71 SER A CA 1
ATOM 559 C C . SER A 1 71 ? 8.755 -3.323 8.582 1.00 89.38 71 SER A C 1
ATOM 561 O O . SER A 1 71 ? 9.091 -2.878 7.487 1.00 89.38 71 SER A O 1
ATOM 563 N N . VAL A 1 72 ? 8.788 -4.625 8.867 1.00 94.31 72 VAL A N 1
ATOM 564 C CA . VAL A 1 72 ? 9.033 -5.663 7.860 1.00 94.31 72 VAL A CA 1
ATOM 565 C C . VAL A 1 72 ? 8.054 -5.542 6.684 1.00 94.31 72 VAL A C 1
ATOM 567 O O . VAL A 1 72 ? 8.500 -5.561 5.544 1.00 94.31 72 VAL A O 1
ATOM 570 N N . SER A 1 73 ? 6.753 -5.327 6.934 1.00 93.94 73 SER A N 1
ATOM 571 C CA . SER A 1 73 ? 5.763 -5.150 5.856 1.00 93.94 73 SER A CA 1
ATOM 572 C C . SER A 1 73 ? 6.053 -3.932 4.971 1.00 93.94 73 SER A C 1
ATOM 574 O O . SER A 1 73 ? 5.897 -4.016 3.758 1.00 93.94 73 SER A O 1
ATOM 576 N N . HIS A 1 74 ? 6.551 -2.829 5.547 1.00 95.81 74 HIS A N 1
ATOM 577 C CA . HIS A 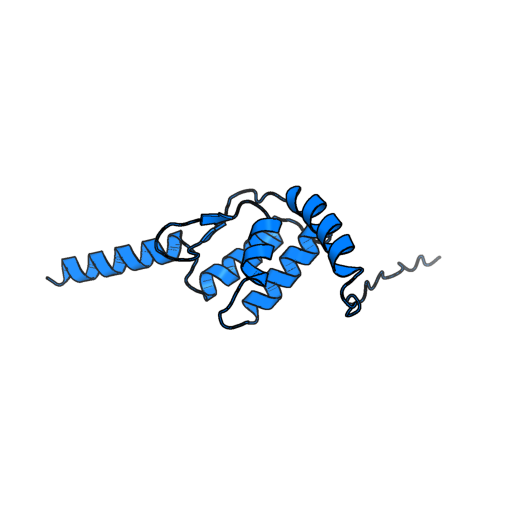1 74 ? 6.983 -1.652 4.783 1.00 95.81 74 HIS A CA 1
ATOM 578 C C . HIS A 1 74 ? 8.172 -1.972 3.868 1.00 95.81 74 HIS A C 1
ATOM 580 O O . HIS A 1 74 ? 8.115 -1.693 2.673 1.00 95.81 74 HIS A O 1
ATOM 586 N N . ALA A 1 75 ? 9.214 -2.616 4.404 1.00 95.12 75 ALA A N 1
ATOM 587 C CA . ALA A 1 75 ? 10.388 -2.998 3.620 1.00 95.12 75 ALA A CA 1
ATOM 588 C C . ALA A 1 75 ? 10.038 -3.993 2.499 1.00 95.12 75 ALA A C 1
ATOM 590 O O . ALA A 1 75 ? 10.468 -3.816 1.362 1.00 95.12 75 ALA A O 1
ATOM 591 N N . MET A 1 76 ? 9.205 -4.996 2.798 1.00 96.00 76 MET A N 1
ATOM 592 C CA . MET A 1 76 ? 8.742 -5.979 1.814 1.00 96.00 76 MET A CA 1
ATOM 593 C C . MET A 1 76 ? 7.932 -5.335 0.688 1.00 96.00 76 MET A C 1
ATOM 595 O O . MET A 1 76 ? 8.170 -5.638 -0.479 1.00 96.00 76 MET A O 1
ATOM 599 N N . ALA A 1 77 ? 7.005 -4.432 1.018 1.00 96.50 77 ALA A N 1
ATOM 600 C CA . ALA A 1 77 ? 6.215 -3.719 0.019 1.00 96.50 77 ALA A CA 1
ATOM 601 C C . ALA A 1 77 ? 7.098 -2.837 -0.875 1.00 96.50 77 ALA A C 1
ATOM 603 O O . ALA A 1 77 ? 6.923 -2.822 -2.094 1.00 96.50 77 ALA A O 1
ATOM 604 N N . LEU A 1 78 ? 8.091 -2.156 -0.292 1.00 94.94 78 LEU A N 1
ATOM 605 C CA . LEU A 1 78 ? 9.026 -1.305 -1.030 1.00 94.94 78 LEU A CA 1
ATOM 606 C C . LEU A 1 78 ? 9.900 -2.122 -1.993 1.00 94.94 78 LEU A C 1
ATOM 608 O O . LEU A 1 78 ? 10.095 -1.732 -3.147 1.00 94.94 78 LEU A O 1
ATOM 612 N N . ASP A 1 79 ? 10.394 -3.272 -1.538 1.00 94.56 79 ASP A N 1
ATOM 613 C CA . ASP A 1 79 ? 11.173 -4.197 -2.359 1.00 94.56 79 ASP A CA 1
ATOM 614 C C . ASP A 1 79 ? 10.338 -4.803 -3.490 1.00 94.56 79 ASP A C 1
ATOM 616 O O . ASP A 1 79 ? 10.808 -4.859 -4.629 1.00 94.56 79 ASP A O 1
ATOM 620 N N . ALA A 1 80 ? 9.094 -5.193 -3.207 1.00 94.62 80 ALA A N 1
ATOM 621 C CA . ALA A 1 80 ? 8.180 -5.735 -4.204 1.00 94.62 80 ALA A CA 1
ATOM 622 C C . ALA A 1 80 ? 7.818 -4.692 -5.273 1.00 94.62 80 ALA A C 1
ATOM 624 O O . ALA A 1 80 ? 7.881 -4.994 -6.463 1.00 94.62 80 ALA A O 1
ATOM 625 N N . CYS A 1 81 ? 7.518 -3.450 -4.880 1.00 93.19 81 CYS A N 1
ATOM 626 C CA . CYS A 1 81 ? 7.227 -2.377 -5.835 1.00 93.19 81 CYS A CA 1
ATOM 627 C C . CYS A 1 81 ? 8.431 -2.091 -6.744 1.00 93.19 81 CYS A C 1
ATOM 629 O O . CYS A 1 81 ? 8.277 -1.966 -7.958 1.00 93.19 81 CYS A O 1
ATOM 631 N N . ARG A 1 82 ? 9.648 -2.081 -6.184 1.00 90.50 82 ARG A N 1
ATOM 632 C CA . ARG A 1 82 ? 10.879 -1.928 -6.970 1.00 90.50 82 ARG A CA 1
ATOM 633 C C . ARG A 1 82 ? 11.087 -3.092 -7.943 1.00 90.50 82 ARG A C 1
ATOM 635 O O . ARG A 1 82 ? 11.389 -2.861 -9.110 1.00 90.50 82 ARG A O 1
ATOM 642 N N . ALA A 1 83 ? 10.927 -4.332 -7.482 1.00 90.75 83 ALA A N 1
ATOM 643 C CA . ALA A 1 83 ? 11.072 -5.517 -8.326 1.00 90.75 83 ALA A CA 1
ATOM 644 C C . ALA A 1 83 ? 10.029 -5.534 -9.460 1.00 90.75 83 ALA A C 1
ATOM 646 O O . ALA A 1 83 ? 10.368 -5.829 -10.607 1.00 90.75 83 ALA A O 1
ATOM 647 N N . ALA A 1 84 ? 8.784 -5.147 -9.170 1.00 90.94 84 ALA A N 1
ATOM 648 C CA . ALA A 1 84 ? 7.726 -5.041 -10.170 1.00 90.94 84 ALA A CA 1
ATOM 649 C C . ALA A 1 84 ? 8.033 -3.958 -11.212 1.00 90.94 84 ALA A C 1
ATOM 651 O O . ALA A 1 84 ? 7.915 -4.220 -12.404 1.00 90.94 84 ALA A O 1
ATOM 652 N N . ALA A 1 85 ? 8.531 -2.790 -10.794 1.00 84.69 85 ALA A N 1
ATOM 653 C CA . ALA A 1 85 ? 8.969 -1.728 -11.705 1.00 84.69 85 ALA A CA 1
ATOM 654 C C . ALA A 1 85 ? 10.119 -2.165 -12.633 1.00 84.69 85 ALA A C 1
ATOM 656 O O . ALA A 1 85 ? 10.204 -1.759 -13.796 1.00 84.69 85 ALA A O 1
ATOM 657 N N . CYS A 1 86 ? 11.009 -3.030 -12.142 1.00 85.56 86 CYS A N 1
ATOM 658 C CA . CYS A 1 86 ? 12.059 -3.634 -12.958 1.00 85.56 86 CYS A CA 1
ATOM 659 C C . CYS A 1 86 ? 11.527 -4.699 -13.936 1.00 85.56 86 CYS A C 1
ATOM 661 O O . CYS A 1 86 ? 12.214 -5.004 -14.918 1.00 85.56 86 CYS A O 1
ATOM 663 N N . GLY A 1 87 ? 10.310 -5.213 -13.724 1.00 85.62 87 GLY A N 1
ATOM 664 C CA . GLY A 1 87 ? 9.736 -6.357 -14.435 1.00 85.62 87 GLY A CA 1
ATOM 665 C C . GLY A 1 87 ? 10.244 -7.708 -13.920 1.00 85.62 87 GLY A C 1
ATOM 666 O O . GLY A 1 87 ? 10.198 -8.694 -14.651 1.00 85.62 87 GLY A O 1
ATOM 667 N N . GLU A 1 88 ? 10.784 -7.751 -12.699 1.00 88.81 88 GLU A N 1
ATOM 668 C CA . GLU A 1 88 ? 11.290 -8.975 -12.059 1.00 88.81 88 GLU A CA 1
ATOM 669 C C . GLU A 1 88 ? 10.163 -9.817 -11.454 1.00 88.81 88 GLU A C 1
ATOM 671 O O . GLU A 1 88 ? 10.263 -11.043 -11.416 1.00 88.81 88 GLU A O 1
ATOM 676 N N . ILE A 1 89 ? 9.089 -9.162 -11.007 1.00 91.56 89 ILE A N 1
ATOM 677 C CA . ILE A 1 89 ? 7.860 -9.796 -10.522 1.00 91.56 89 ILE A CA 1
ATOM 678 C C . ILE A 1 89 ? 6.643 -9.134 -11.169 1.00 91.56 89 ILE A C 1
ATOM 680 O O . ILE A 1 89 ? 6.740 -8.048 -11.744 1.00 91.56 89 ILE A O 1
ATOM 684 N N . ASP A 1 90 ? 5.488 -9.783 -11.067 1.00 90.38 90 ASP A N 1
ATOM 685 C CA . ASP A 1 90 ? 4.232 -9.218 -11.548 1.00 90.38 90 ASP A CA 1
ATOM 686 C C . ASP A 1 90 ? 3.700 -8.086 -10.645 1.00 90.38 90 ASP A C 1
ATOM 688 O O . ASP A 1 90 ? 3.990 -7.993 -9.447 1.00 90.38 90 ASP A O 1
ATOM 692 N N . ALA A 1 91 ? 2.872 -7.219 -11.234 1.00 91.44 91 ALA A N 1
ATOM 693 C CA . ALA A 1 91 ? 2.224 -6.127 -10.512 1.00 91.44 91 ALA A CA 1
ATOM 694 C C . ALA A 1 91 ? 1.259 -6.636 -9.423 1.00 91.44 91 ALA A C 1
ATOM 696 O O . ALA A 1 91 ? 1.075 -5.961 -8.413 1.00 91.44 91 ALA A O 1
ATOM 697 N N . SER A 1 92 ? 0.677 -7.834 -9.574 1.00 93.19 92 SER A N 1
ATOM 698 C CA . SER A 1 92 ? -0.183 -8.443 -8.547 1.00 93.19 92 SER A CA 1
ATOM 699 C C . SER A 1 92 ? 0.569 -8.760 -7.252 1.00 93.19 92 SER A C 1
ATOM 701 O O . SER A 1 92 ? 0.022 -8.580 -6.169 1.00 93.19 92 SER A O 1
ATOM 703 N N . SER A 1 93 ? 1.832 -9.161 -7.335 1.00 94.56 93 SER A N 1
ATOM 704 C CA . SER A 1 93 ? 2.680 -9.479 -6.190 1.00 94.56 93 SER A CA 1
ATOM 705 C C . SER A 1 93 ? 3.057 -8.209 -5.434 1.00 94.56 93 SER A C 1
ATOM 707 O O . SER A 1 93 ? 2.987 -8.178 -4.205 1.00 94.56 93 SER A O 1
ATOM 709 N N . ALA A 1 94 ? 3.374 -7.130 -6.158 1.00 95.12 94 ALA A N 1
ATOM 710 C CA . ALA A 1 94 ? 3.571 -5.813 -5.553 1.00 95.12 94 ALA A CA 1
ATOM 711 C C . ALA A 1 94 ? 2.288 -5.289 -4.894 1.00 95.12 94 ALA A C 1
ATOM 713 O O . ALA A 1 94 ? 2.344 -4.799 -3.766 1.00 95.12 94 ALA A O 1
ATOM 714 N N . ARG A 1 95 ? 1.133 -5.466 -5.551 1.00 96.00 95 ARG A N 1
ATOM 715 C CA . ARG A 1 95 ? -0.183 -5.116 -5.001 1.00 96.00 95 ARG A CA 1
ATOM 716 C C . ARG A 1 95 ? -0.435 -5.821 -3.669 1.00 96.00 95 ARG A C 1
ATOM 718 O O . ARG A 1 95 ? -0.774 -5.156 -2.700 1.00 96.00 95 ARG A O 1
ATOM 725 N N . LEU A 1 96 ? -0.238 -7.140 -3.608 1.00 96.94 96 LEU A N 1
ATOM 726 C CA . LEU A 1 96 ? -0.447 -7.931 -2.388 1.00 96.94 96 LEU A CA 1
ATOM 727 C C . LEU A 1 96 ? 0.473 -7.485 -1.246 1.00 96.94 96 LEU A C 1
ATOM 729 O O . LEU A 1 96 ? 0.031 -7.361 -0.107 1.00 96.94 96 LEU A O 1
ATOM 733 N N . ALA A 1 97 ? 1.744 -7.207 -1.544 1.00 97.06 97 ALA A N 1
ATOM 734 C CA . ALA A 1 97 ? 2.680 -6.716 -0.538 1.00 97.06 97 ALA A CA 1
ATOM 735 C C . ALA A 1 97 ? 2.281 -5.324 -0.011 1.00 97.06 97 ALA A C 1
ATOM 737 O O . ALA A 1 97 ? 2.378 -5.065 1.190 1.00 97.06 97 ALA A O 1
ATOM 738 N N . PHE A 1 98 ? 1.808 -4.439 -0.891 1.00 97.06 98 PHE A N 1
ATOM 739 C CA . PHE A 1 98 ? 1.315 -3.116 -0.512 1.00 97.06 98 PHE A CA 1
ATOM 740 C C . PHE A 1 98 ? 0.011 -3.178 0.297 1.00 97.06 98 PHE A C 1
ATOM 742 O O . PHE A 1 98 ? -0.114 -2.487 1.307 1.00 97.06 98 PHE A O 1
ATOM 749 N N . GLU A 1 99 ? -0.929 -4.035 -0.097 1.00 97.00 99 GLU A N 1
ATOM 750 C CA . GLU A 1 99 ? -2.182 -4.282 0.625 1.00 97.00 99 GLU A CA 1
ATOM 751 C C . GLU A 1 99 ? -1.908 -4.788 2.047 1.00 97.00 99 GLU A C 1
ATOM 753 O O . GLU A 1 99 ? -2.453 -4.258 3.013 1.00 97.00 99 GLU A O 1
ATOM 758 N N . GLU A 1 100 ? -0.976 -5.732 2.203 1.00 96.94 100 GLU A N 1
ATOM 759 C CA . GLU A 1 100 ? -0.552 -6.229 3.514 1.00 96.94 100 GLU A CA 1
ATOM 760 C C . GLU A 1 100 ? 0.079 -5.126 4.375 1.00 96.94 100 GLU A C 1
ATOM 762 O O . GLU A 1 100 ? -0.203 -5.020 5.572 1.00 96.94 100 GLU A O 1
ATOM 767 N N . PHE A 1 101 ? 0.907 -4.265 3.779 1.00 96.44 101 PHE A N 1
ATOM 768 C CA . PHE A 1 101 ? 1.412 -3.079 4.464 1.00 96.44 101 PHE A CA 1
ATOM 769 C C . PHE A 1 101 ? 0.262 -2.181 4.942 1.00 96.44 101 PHE A C 1
ATOM 771 O O 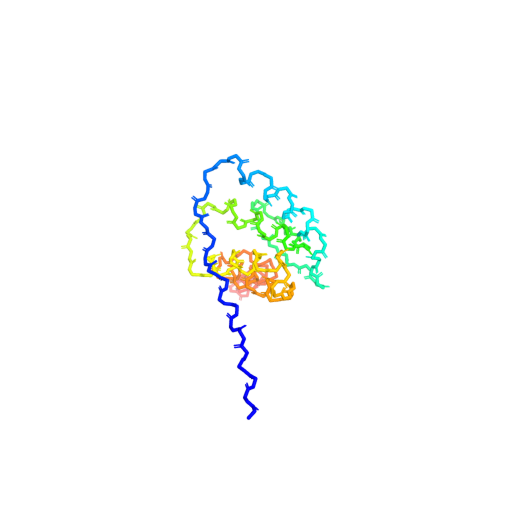. PHE A 1 101 ? 0.227 -1.833 6.126 1.00 96.44 101 PHE A O 1
ATOM 778 N N . ALA A 1 102 ? -0.687 -1.846 4.066 1.00 95.81 102 ALA A N 1
ATOM 779 C CA . ALA A 1 102 ? -1.821 -0.985 4.390 1.00 95.81 102 ALA A CA 1
ATOM 780 C C . ALA A 1 102 ? -2.696 -1.584 5.503 1.00 95.81 102 ALA A C 1
ATOM 782 O O . ALA A 1 102 ? -3.066 -0.883 6.448 1.00 95.81 102 ALA A O 1
ATOM 783 N N . ARG A 1 103 ? -2.947 -2.894 5.446 1.00 94.94 103 ARG A N 1
ATOM 784 C CA . ARG A 1 103 ? -3.695 -3.653 6.452 1.00 94.94 103 ARG A CA 1
ATOM 785 C C . ARG A 1 103 ? -2.998 -3.638 7.811 1.00 94.94 103 ARG A C 1
ATOM 787 O O . ARG A 1 103 ? -3.609 -3.279 8.810 1.00 94.94 103 ARG A O 1
ATOM 794 N N . VAL A 1 104 ? -1.699 -3.947 7.861 1.00 93.75 104 VAL A N 1
ATOM 795 C CA . VAL A 1 104 ? -0.894 -3.907 9.101 1.00 93.75 104 VAL A CA 1
ATOM 796 C C . VAL A 1 104 ? -0.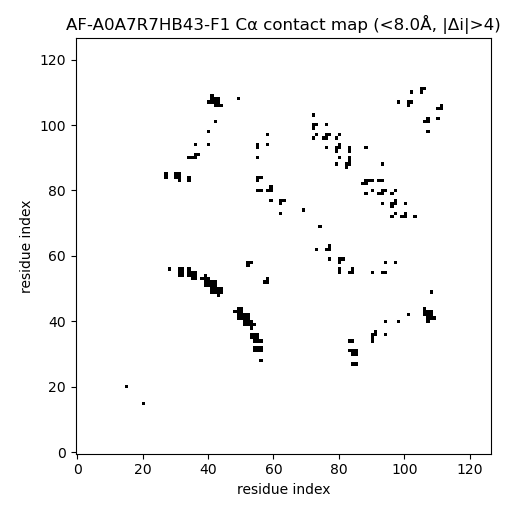828 -2.499 9.699 1.00 93.75 104 VAL A C 1
ATOM 798 O O . VAL A 1 104 ? -0.654 -2.339 10.908 1.00 93.75 104 VAL A O 1
ATOM 801 N N . ARG A 1 105 ? -0.940 -1.462 8.866 1.00 92.12 105 ARG A N 1
ATOM 802 C CA . ARG A 1 105 ? -1.000 -0.065 9.309 1.00 92.12 105 ARG A CA 1
ATOM 803 C C . ARG A 1 105 ? -2.402 0.425 9.649 1.00 92.12 105 ARG A C 1
ATOM 805 O O . ARG A 1 105 ? -2.503 1.535 10.158 1.00 92.12 105 ARG A O 1
ATOM 812 N N . GLY A 1 106 ? -3.441 -0.377 9.417 1.00 91.25 106 GLY A N 1
ATOM 813 C CA . GLY A 1 106 ? -4.830 0.024 9.642 1.00 91.25 106 GLY A CA 1
ATOM 814 C C . GLY A 1 106 ? -5.279 1.165 8.728 1.00 91.25 106 GLY A C 1
ATOM 815 O O . GLY A 1 106 ? -6.167 1.926 9.091 1.00 91.25 106 GLY A O 1
ATOM 816 N N . ILE A 1 107 ? -4.636 1.324 7.566 1.00 92.62 107 ILE A N 1
ATOM 817 C CA . ILE A 1 107 ? -4.969 2.368 6.586 1.00 92.62 107 ILE A CA 1
ATOM 818 C C . ILE A 1 107 ? -5.677 1.807 5.353 1.00 92.62 107 ILE A C 1
ATOM 820 O O . ILE A 1 107 ? -5.984 2.572 4.446 1.00 92.62 107 ILE A O 1
ATOM 824 N N . LEU A 1 108 ? -5.916 0.495 5.286 1.00 94.94 108 LEU A N 1
ATOM 825 C CA . LEU A 1 108 ? -6.676 -0.114 4.198 1.00 94.94 108 LEU A CA 1
ATOM 826 C C . LEU A 1 108 ? -8.157 0.264 4.353 1.00 94.94 108 LEU A C 1
ATOM 828 O O . LEU A 1 108 ? -8.760 0.034 5.404 1.00 94.94 108 LEU A O 1
ATOM 832 N N . ALA A 1 109 ? -8.707 0.948 3.349 1.00 91.88 109 ALA A N 1
ATOM 833 C CA . ALA A 1 109 ? -9.948 1.691 3.521 1.00 91.88 109 ALA A CA 1
ATOM 834 C C . ALA A 1 109 ? -11.191 0.814 3.750 1.00 91.88 109 ALA A C 1
ATOM 836 O O . ALA A 1 109 ? -11.951 1.142 4.662 1.00 91.88 109 ALA A O 1
ATOM 837 N N . PRO A 1 110 ? -11.423 -0.282 2.999 1.00 87.50 110 PRO A N 1
ATOM 838 C CA . PRO A 1 110 ? -12.566 -1.162 3.244 1.00 87.50 110 PRO A CA 1
ATOM 839 C C . PRO A 1 110 ? -12.601 -1.716 4.674 1.00 87.50 110 PRO A C 1
ATOM 841 O O . PRO A 1 110 ? -13.654 -1.719 5.310 1.00 87.50 110 PRO A O 1
ATOM 844 N N . GLU A 1 111 ? -11.455 -2.125 5.208 1.00 84.12 111 GLU A N 1
ATOM 845 C CA . GLU A 1 111 ? -11.301 -2.681 6.550 1.00 84.12 111 GLU A CA 1
ATOM 846 C C . GLU A 1 111 ? -11.523 -1.605 7.608 1.00 84.12 111 GLU A C 1
ATOM 848 O O . GLU A 1 111 ? -12.344 -1.794 8.502 1.00 84.12 111 GLU A O 1
ATOM 853 N N . ALA A 1 112 ? -10.873 -0.447 7.473 1.00 79.50 112 ALA A N 1
ATOM 854 C CA . ALA A 1 112 ? -11.038 0.661 8.412 1.00 79.50 112 ALA A CA 1
ATOM 855 C C . ALA A 1 112 ? -12.481 1.210 8.424 1.00 79.50 112 ALA A C 1
ATOM 857 O O . ALA A 1 112 ? -13.007 1.569 9.484 1.00 79.50 112 ALA A O 1
ATOM 858 N N . LEU A 1 113 ? -13.155 1.241 7.267 1.00 83.25 113 LEU A N 1
ATOM 859 C CA . LEU A 1 113 ? -14.577 1.584 7.172 1.00 83.25 113 LEU A CA 1
ATOM 860 C C . LEU A 1 113 ? -15.451 0.517 7.832 1.00 83.25 113 LEU A C 1
ATOM 862 O O . LEU A 1 113 ? -16.315 0.866 8.635 1.00 83.25 113 LEU A O 1
ATOM 866 N N . ASN A 1 114 ? -15.220 -0.765 7.544 1.00 85.50 114 ASN A N 1
ATOM 867 C CA . ASN A 1 114 ? -15.970 -1.858 8.156 1.00 85.50 114 ASN A CA 1
ATOM 868 C C . ASN A 1 114 ? -15.821 -1.854 9.685 1.00 85.50 114 ASN A C 1
ATOM 870 O O . ASN A 1 114 ? -16.824 -1.914 10.386 1.00 85.50 114 ASN A O 1
ATOM 874 N N . GLU A 1 115 ? -14.606 -1.704 10.215 1.00 81.44 115 GLU A N 1
ATOM 875 C CA . GLU A 1 115 ? -14.358 -1.586 11.659 1.00 81.44 115 GLU A CA 1
ATOM 876 C C . GLU A 1 115 ? -15.110 -0.403 12.284 1.00 81.44 115 GLU A C 1
ATOM 878 O O . GLU A 1 115 ? -15.692 -0.527 13.363 1.00 81.44 115 GLU A O 1
ATOM 883 N N . SER A 1 116 ? -15.132 0.741 11.597 1.00 79.75 116 SER A N 1
ATOM 884 C CA . SER A 1 116 ? -15.847 1.933 12.061 1.00 79.75 116 SER A CA 1
ATOM 885 C C . SER A 1 116 ? -17.365 1.724 12.077 1.00 79.75 116 SER A C 1
ATOM 887 O O . SER A 1 116 ? -18.027 2.122 13.034 1.00 79.75 116 SER A O 1
ATOM 889 N N . VAL A 1 117 ? -17.916 1.066 11.051 1.00 85.94 117 VAL A N 1
ATOM 890 C CA . VAL A 1 117 ? -19.343 0.714 10.974 1.00 85.94 117 VAL A CA 1
ATOM 891 C C . VAL A 1 117 ? -19.725 -0.289 12.062 1.00 85.94 117 VAL A C 1
ATOM 893 O O . VAL A 1 117 ? -20.752 -0.095 12.708 1.00 85.94 117 VAL A O 1
ATOM 896 N N . GLN A 1 118 ? -18.913 -1.326 12.297 1.00 83.88 118 GLN A N 1
ATOM 897 C CA . GLN A 1 118 ? -19.178 -2.316 13.349 1.00 83.88 118 GLN A CA 1
ATOM 898 C C . GLN A 1 118 ? -19.205 -1.666 14.734 1.00 83.88 118 GLN A C 1
ATOM 900 O O . GLN A 1 118 ? -20.161 -1.864 15.475 1.00 83.88 118 GLN A O 1
ATOM 905 N N . ARG A 1 119 ? -18.220 -0.814 15.051 1.00 84.25 119 ARG A N 1
ATOM 906 C CA . ARG A 1 119 ? -18.184 -0.088 16.329 1.00 84.25 119 ARG A CA 1
ATOM 907 C C . ARG A 1 119 ? -19.417 0.793 16.521 1.00 84.25 119 ARG A C 1
ATOM 909 O O . ARG A 1 119 ? -20.027 0.768 17.583 1.00 84.25 119 ARG A O 1
ATOM 916 N N . ALA A 1 120 ? -19.806 1.539 15.487 1.00 85.62 120 ALA A N 1
ATOM 917 C CA . ALA A 1 120 ? -21.024 2.336 15.544 1.00 85.62 120 ALA A CA 1
ATOM 918 C C . ALA A 1 120 ? -22.250 1.437 15.778 1.00 85.62 120 ALA A C 1
ATOM 920 O O . ALA A 1 120 ? -23.051 1.715 16.658 1.00 85.62 120 ALA A O 1
ATOM 921 N N . ALA A 1 121 ? -22.386 0.323 15.056 1.00 87.00 1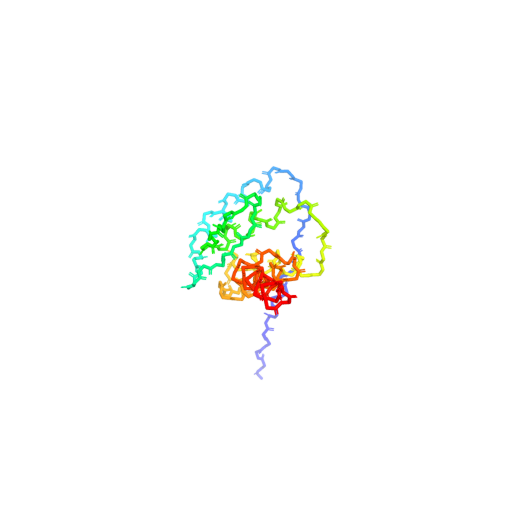21 ALA A N 1
ATOM 922 C CA . ALA A 1 121 ? -23.495 -0.605 15.267 1.00 87.00 121 ALA A CA 1
ATOM 923 C C . ALA A 1 121 ? -23.544 -1.142 16.711 1.00 87.00 121 ALA A C 1
ATOM 925 O O . ALA A 1 121 ? -24.618 -1.176 17.305 1.00 87.00 121 ALA A O 1
ATOM 926 N N . GLU A 1 122 ? -22.404 -1.508 17.298 1.00 88.94 122 GLU A N 1
ATOM 927 C CA . GLU A 1 122 ? -22.310 -1.956 18.694 1.00 88.94 122 GLU A CA 1
ATOM 928 C C . GLU A 1 122 ? -22.758 -0.873 19.685 1.00 88.94 122 GLU A C 1
ATOM 930 O O . GLU A 1 122 ? -23.546 -1.158 20.586 1.00 88.94 122 GLU A O 1
ATOM 935 N N . GLU A 1 123 ? -22.314 0.372 19.495 1.00 89.81 123 GLU A N 1
ATOM 936 C CA . GLU A 1 123 ? -22.720 1.517 20.320 1.00 89.81 123 GLU A CA 1
ATOM 937 C C . GLU A 1 123 ? -24.232 1.763 20.253 1.00 89.81 123 GLU A C 1
ATOM 939 O O . GLU A 1 123 ? -24.869 1.981 21.283 1.00 89.81 123 GLU A O 1
ATOM 944 N N . TRP A 1 124 ? -24.821 1.680 19.057 1.00 85.50 124 TRP A N 1
ATOM 945 C CA . TRP A 1 124 ? -26.264 1.830 18.856 1.00 85.50 124 TRP A CA 1
ATOM 946 C C . TRP A 1 124 ? -27.071 0.690 19.482 1.00 85.50 124 TRP A C 1
ATOM 948 O O . TRP A 1 124 ? -28.169 0.926 19.971 1.00 85.50 124 TRP A O 1
ATOM 958 N N . MET A 1 125 ? -26.548 -0.538 19.468 1.00 82.25 125 MET A N 1
ATOM 959 C CA . MET A 1 125 ? -27.214 -1.696 20.074 1.00 82.25 125 MET A CA 1
ATOM 960 C C . MET A 1 125 ? -27.086 -1.729 21.603 1.00 82.25 125 MET A C 1
ATOM 962 O O . MET A 1 125 ? -27.850 -2.435 22.261 1.00 82.25 125 MET A O 1
ATOM 966 N N . ALA A 1 126 ? -26.115 -1.007 22.166 1.00 85.06 126 ALA A N 1
ATOM 967 C CA . ALA A 1 126 ? -25.878 -0.911 23.604 1.00 85.06 126 ALA A CA 1
ATOM 968 C C . ALA A 1 126 ? -26.624 0.256 24.287 1.00 85.06 126 ALA A C 1
ATOM 970 O O . ALA A 1 126 ? -26.586 0.344 25.518 1.00 85.06 126 ALA A O 1
ATOM 971 N N . ALA A 1 127 ? -27.262 1.137 23.510 1.00 72.88 127 ALA A N 1
ATOM 972 C CA . ALA A 1 127 ? -28.038 2.295 23.965 1.00 72.88 127 ALA A CA 1
ATOM 973 C C . ALA A 1 127 ? -29.543 1.990 24.043 1.00 72.88 127 ALA A C 1
ATOM 975 O O . ALA A 1 127 ? -30.187 2.512 24.984 1.00 72.88 127 ALA A O 1
#

pLDDT: mean 79.46, std 18.74, range [37.03, 97.06]

Solvent-accessible surface area (backbone atoms only — not comparable to full-atom values): 7358 Å² total; per-residue (Å²): 141,82,86,82,80,81,78,80,82,79,69,84,79,77,93,66,72,71,79,57,47,57,58,53,48,53,56,37,53,65,45,13,71,72,32,59,41,97,64,58,53,44,26,52,79,76,94,87,56,69,42,73,34,46,30,41,44,53,50,40,50,56,59,71,70,54,84,66,88,84,47,70,47,47,55,51,18,50,51,32,25,52,35,26,40,73,64,76,43,56,45,65,60,19,47,52,32,41,50,51,29,30,50,78,68,63,26,26,31,72,59,48,50,49,54,52,50,51,54,51,53,52,56,63,75,74,107

Secondary structure (DSSP, 8-state):
-----------------TTTHHHHHHHHHHHHTT-EEEEEEEEE-SSS-EEEEEEHHHHHHHHHT--S---HHHHHHHHHHHHHHHTSS-HHHHHHHHHHHHHHTT-BHHHHHHHHHHHHHHHHHT-